Protein AF-A0A9E8LVL2-F1 (afdb_monomer)

Solvent-accessible surface area (backbone atoms only — not comparable to full-atom values): 897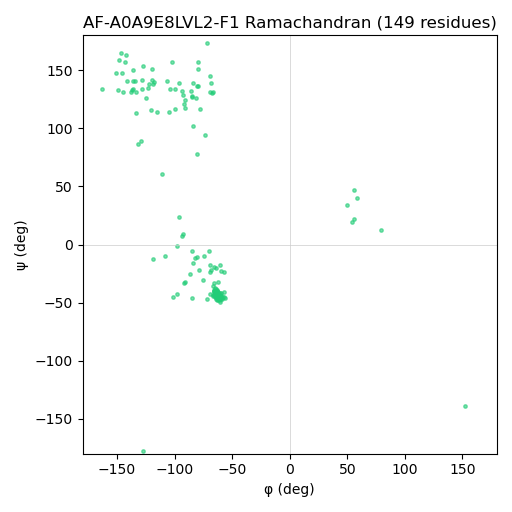6 Å² total; per-residue (Å²): 87,68,76,51,81,88,56,84,78,71,54,45,60,58,87,60,38,95,88,30,35,20,41,75,46,80,55,99,91,41,84,45,77,50,69,57,62,56,51,85,84,32,70,66,42,32,50,51,45,52,34,27,64,70,57,74,30,42,23,36,43,70,46,68,42,76,67,39,70,47,79,40,60,78,90,46,101,73,50,46,80,43,78,76,36,76,64,43,80,78,48,76,22,56,18,85,75,39,90,44,92,89,39,80,54,83,65,77,60,65,69,62,49,53,52,49,50,52,54,50,50,55,52,50,54,53,50,52,52,52,52,52,53,51,51,51,53,52,52,52,51,52,54,51,51,55,65,61,74,76,111

Secondary structure (DSSP, 8-state):
-TT-TTSPPS---STT-TT-SEEEEE-SSSEEEEE---TTT-HHHHHHHHHHHHTS--EEEEEEEEEEEEEE-TTSSSPEEEEEEEEEEEEEEEESS-SSTT-------HHHHHHHHHHHHHHHHHHHHHHHHHHHHHHHHHHHHHHHHT-

Organism: NCBI:txid2980026

Sequence (151 aa):
MNHDLRKIPLARSRRNNGNSTMHLKLDEKGLYIRASLDVENNSEAKSLYSAIKRGDIDGMSFIFYVDEEKWEDLESDMPTRRIQKIKKVIEVSAVNYPAYSGTDINARDQAVLDNAAKALENARSKLENFKNEQLEILKLRNQILMKMGER

InterPro domains:
  IPR006433 Prohead protease [TIGR01543] (2-109)
  IPR054613 Prohead serine protease domain [PF04586] (18-109)

Mean predicted aligned error: 10.03 Å

Structure (mmCIF, N/CA/C/O backbone):
data_AF-A0A9E8LVL2-F1
#
_entry.id   AF-A0A9E8LVL2-F1
#
loop_
_atom_site.group_PDB
_atom_site.id
_atom_site.type_symbol
_atom_site.label_atom_id
_atom_site.label_alt_id
_atom_site.label_comp_id
_atom_site.label_asym_id
_atom_site.label_entity_id
_atom_site.label_seq_id
_atom_site.pdbx_PDB_ins_code
_atom_site.Cartn_x
_atom_site.Cartn_y
_atom_site.Cartn_z
_atom_site.occupancy
_atom_site.B_iso_or_equiv
_atom_site.auth_seq_id
_atom_site.auth_comp_id
_atom_site.auth_asym_id
_atom_site.auth_atom_id
_atom_site.pdbx_PDB_model_num
ATOM 1 N N . MET A 1 1 ? -0.620 -10.886 2.880 1.00 86.75 1 MET A N 1
ATOM 2 C CA . MET A 1 1 ? -1.897 -11.356 2.298 1.00 86.75 1 MET A CA 1
ATOM 3 C C . MET A 1 1 ? -2.768 -11.843 3.431 1.00 86.75 1 MET A C 1
ATOM 5 O O . MET A 1 1 ? -2.232 -12.518 4.307 1.00 86.75 1 MET A O 1
ATOM 9 N N . ASN A 1 2 ? -4.063 -11.515 3.414 1.00 90.56 2 ASN A N 1
ATOM 10 C CA . ASN A 1 2 ? -5.027 -11.945 4.442 1.00 90.56 2 ASN A CA 1
ATOM 11 C C . ASN A 1 2 ? -4.553 -11.686 5.885 1.00 90.56 2 ASN A C 1
ATOM 13 O O . ASN A 1 2 ? -4.824 -12.481 6.776 1.00 90.56 2 ASN A O 1
ATOM 17 N N . HIS A 1 3 ? -3.807 -10.595 6.099 1.00 92.38 3 HIS A N 1
ATOM 18 C CA . HIS A 1 3 ? -3.270 -10.204 7.406 1.00 92.38 3 HIS A CA 1
ATOM 19 C C . HIS A 1 3 ? -2.406 -11.264 8.119 1.00 92.38 3 HIS A C 1
ATOM 21 O O . HIS A 1 3 ? -2.225 -11.190 9.334 1.00 92.38 3 HIS A O 1
ATOM 27 N N . ASP A 1 4 ? -1.827 -12.236 7.402 1.00 93.19 4 ASP A N 1
ATOM 28 C CA . ASP A 1 4 ? -0.912 -13.199 8.025 1.00 93.19 4 ASP A CA 1
ATOM 29 C C . ASP A 1 4 ? 0.441 -12.540 8.338 1.00 93.19 4 ASP A C 1
ATOM 31 O O . ASP A 1 4 ? 1.346 -12.485 7.501 1.00 93.19 4 ASP A O 1
ATOM 35 N N . LEU A 1 5 ? 0.572 -12.046 9.571 1.00 90.56 5 LEU A N 1
ATOM 36 C CA . LEU A 1 5 ? 1.768 -11.364 10.071 1.00 90.56 5 LEU A CA 1
ATOM 37 C C . LEU A 1 5 ? 2.977 -12.293 10.264 1.00 90.56 5 LEU A C 1
ATOM 39 O O . LEU A 1 5 ? 4.063 -11.812 10.585 1.00 90.56 5 LEU A O 1
ATOM 43 N N . ARG A 1 6 ? 2.817 -13.610 10.080 1.00 93.56 6 ARG A N 1
ATOM 44 C CA . ARG A 1 6 ? 3.923 -14.579 10.157 1.00 93.56 6 ARG A CA 1
ATOM 45 C C . ARG A 1 6 ? 4.683 -14.690 8.835 1.00 93.56 6 ARG A C 1
ATOM 47 O O . ARG A 1 6 ? 5.785 -15.232 8.815 1.00 93.56 6 ARG A O 1
ATOM 54 N N . LYS A 1 7 ? 4.104 -14.203 7.731 1.00 91.81 7 LYS A N 1
ATOM 55 C CA . LYS A 1 7 ? 4.732 -14.232 6.407 1.00 91.81 7 LYS A CA 1
ATOM 56 C C . LYS A 1 7 ? 5.751 -13.111 6.223 1.00 91.81 7 LYS A C 1
ATOM 58 O O . LYS A 1 7 ? 5.677 -12.052 6.845 1.00 91.81 7 LYS A O 1
ATOM 63 N N . ILE A 1 8 ? 6.681 -13.330 5.295 1.00 93.06 8 ILE A N 1
ATOM 64 C CA . ILE A 1 8 ? 7.620 -12.295 4.862 1.00 93.06 8 ILE A CA 1
ATOM 65 C C . ILE A 1 8 ? 6.832 -11.200 4.115 1.00 93.06 8 ILE A C 1
ATOM 67 O O . ILE A 1 8 ? 6.046 -11.511 3.218 1.00 93.06 8 ILE A O 1
ATOM 71 N N . PRO A 1 9 ? 7.011 -9.909 4.451 1.00 94.00 9 PRO A N 1
ATOM 72 C CA . PRO A 1 9 ? 6.315 -8.830 3.761 1.00 94.00 9 PRO A CA 1
ATOM 73 C C . PRO A 1 9 ? 6.820 -8.675 2.321 1.00 94.00 9 PRO A C 1
ATOM 75 O O . PRO A 1 9 ? 8.022 -8.556 2.091 1.00 94.00 9 PRO A O 1
ATOM 78 N N . LEU A 1 10 ? 5.891 -8.596 1.365 1.00 96.31 10 LEU A N 1
ATOM 79 C CA . LEU A 1 10 ? 6.203 -8.457 -0.067 1.00 96.31 10 LEU A CA 1
ATOM 80 C C . LEU A 1 10 ? 6.578 -7.022 -0.471 1.00 96.31 10 LEU A C 1
ATOM 82 O O . LEU A 1 10 ? 7.246 -6.811 -1.478 1.00 96.31 10 LEU A O 1
ATOM 86 N N . ALA A 1 11 ? 6.164 -6.030 0.318 1.00 96.56 11 ALA A N 1
ATOM 87 C CA . ALA A 1 11 ? 6.535 -4.633 0.143 1.00 96.56 11 ALA A CA 1
ATOM 88 C C . ALA A 1 11 ? 6.600 -3.915 1.496 1.00 96.56 11 ALA A C 1
ATOM 90 O O . ALA A 1 11 ? 6.026 -4.364 2.490 1.00 96.56 11 ALA A O 1
ATOM 91 N N . ARG A 1 12 ? 7.321 -2.791 1.559 1.00 95.88 12 ARG A N 1
ATOM 92 C CA . ARG A 1 12 ? 7.486 -2.020 2.797 1.00 95.88 12 ARG A CA 1
ATOM 93 C C . ARG A 1 12 ? 7.545 -0.525 2.521 1.00 95.88 12 ARG A C 1
ATOM 95 O O . ARG A 1 12 ? 8.348 -0.071 1.703 1.00 95.88 12 ARG A O 1
ATOM 102 N N . SER A 1 13 ? 6.754 0.232 3.282 1.00 96.19 13 SER A N 1
ATOM 103 C CA . SER A 1 13 ? 6.912 1.681 3.381 1.00 96.19 13 SER A CA 1
ATOM 104 C C . SER A 1 13 ? 7.959 2.010 4.435 1.00 96.19 13 SER A C 1
ATOM 106 O O . SER A 1 13 ? 7.896 1.542 5.574 1.00 96.19 13 SER A O 1
ATOM 108 N N . ARG A 1 14 ? 8.940 2.824 4.054 1.00 95.12 14 ARG A N 1
ATOM 109 C CA . ARG A 1 14 ? 9.973 3.370 4.940 1.00 95.12 14 ARG A CA 1
ATOM 110 C C . ARG A 1 14 ? 9.723 4.865 5.085 1.00 95.12 14 ARG A C 1
ATOM 112 O O . ARG A 1 14 ? 10.543 5.687 4.695 1.00 95.12 14 ARG A O 1
ATOM 119 N N . ARG A 1 15 ? 8.540 5.208 5.610 1.00 92.31 15 ARG A N 1
ATOM 120 C CA . ARG A 1 15 ? 8.030 6.591 5.679 1.00 92.31 15 ARG A CA 1
ATOM 121 C C . ARG A 1 15 ? 7.940 7.241 4.293 1.00 92.31 15 ARG A C 1
ATOM 123 O O . ARG A 1 15 ? 8.299 8.400 4.131 1.00 92.31 15 ARG A O 1
ATOM 130 N N . ASN A 1 16 ? 7.512 6.468 3.294 1.00 93.50 16 ASN A N 1
ATOM 131 C CA . ASN A 1 16 ? 7.428 6.893 1.893 1.00 93.50 16 ASN A CA 1
ATOM 132 C C . ASN A 1 16 ? 8.737 7.453 1.295 1.00 93.50 16 ASN A C 1
ATOM 134 O O . ASN A 1 16 ? 8.682 8.138 0.276 1.00 93.50 16 ASN A O 1
ATOM 138 N N . ASN A 1 17 ? 9.905 7.175 1.887 1.00 95.00 17 ASN A N 1
ATOM 139 C CA . ASN A 1 17 ? 11.183 7.629 1.336 1.00 95.00 17 ASN A CA 1
ATOM 140 C C . ASN A 1 17 ? 11.560 6.863 0.052 1.00 95.00 17 ASN A C 1
ATOM 142 O O . ASN A 1 17 ? 10.917 5.869 -0.291 1.00 95.00 17 ASN A O 1
ATOM 146 N N . GLY A 1 18 ? 12.637 7.283 -0.620 1.00 92.69 18 GLY A N 1
ATOM 147 C CA . GLY A 1 18 ? 13.091 6.685 -1.886 1.00 92.69 18 GLY A CA 1
ATOM 148 C C . GLY A 1 18 ? 13.473 5.198 -1.821 1.00 92.69 18 GLY A C 1
ATOM 149 O O . GLY A 1 18 ? 13.476 4.533 -2.846 1.00 92.69 18 GLY A O 1
ATOM 150 N N . ASN A 1 19 ? 13.713 4.648 -0.626 1.00 94.75 19 ASN A N 1
ATOM 151 C CA . ASN A 1 19 ? 13.994 3.221 -0.421 1.00 94.75 19 ASN A CA 1
ATOM 152 C C . ASN A 1 19 ? 12.719 2.412 -0.117 1.00 94.75 19 ASN A C 1
ATOM 154 O O . ASN A 1 19 ? 12.784 1.261 0.330 1.00 94.75 19 ASN A O 1
ATOM 158 N N . SER A 1 20 ? 11.540 3.017 -0.248 1.00 96.88 20 SER A N 1
ATOM 159 C CA . SER A 1 20 ? 10.264 2.337 -0.047 1.00 96.88 20 SER A CA 1
ATOM 160 C C . SER A 1 20 ? 9.905 1.519 -1.282 1.00 96.88 20 SER A C 1
ATOM 162 O O . SER A 1 20 ? 10.009 1.992 -2.403 1.00 96.88 20 SER A O 1
ATOM 164 N N . THR A 1 21 ? 9.428 0.297 -1.062 1.00 96.50 21 THR A N 1
ATOM 165 C CA . THR A 1 21 ? 8.772 -0.501 -2.112 1.00 96.50 21 THR A CA 1
ATOM 166 C C . THR A 1 21 ? 7.253 -0.402 -2.015 1.00 96.50 21 THR A C 1
ATOM 168 O O . THR A 1 21 ? 6.537 -0.971 -2.825 1.00 96.50 21 THR A O 1
ATOM 171 N N . MET A 1 22 ? 6.746 0.333 -1.023 1.00 96.56 22 MET A N 1
ATOM 172 C CA . MET A 1 22 ? 5.338 0.667 -0.868 1.00 96.56 22 MET A CA 1
ATOM 173 C C . MET A 1 22 ? 5.188 2.125 -0.447 1.00 96.56 22 MET A C 1
ATOM 175 O O . MET A 1 22 ? 5.824 2.568 0.508 1.00 96.56 22 MET A O 1
ATOM 179 N N . HIS A 1 23 ? 4.310 2.847 -1.129 1.00 95.81 23 HIS A N 1
ATOM 180 C CA . HIS A 1 23 ? 3.980 4.238 -0.865 1.00 95.81 23 HIS A CA 1
ATOM 181 C C . HIS A 1 23 ? 2.506 4.363 -0.512 1.00 95.81 23 HIS A C 1
ATOM 183 O O . HIS A 1 23 ? 1.655 3.738 -1.143 1.00 95.81 23 HIS A O 1
ATOM 189 N N . LEU A 1 24 ? 2.224 5.191 0.488 1.00 94.06 24 LEU A N 1
ATOM 190 C CA . LEU A 1 24 ? 0.875 5.494 0.941 1.00 94.06 24 LEU A CA 1
ATOM 191 C C . LEU A 1 24 ? 0.596 6.980 0.741 1.00 94.06 24 LEU A C 1
ATOM 193 O O . LEU A 1 24 ? 1.466 7.813 1.002 1.00 94.06 24 LEU A O 1
ATOM 197 N N . LYS A 1 25 ? -0.610 7.322 0.310 1.00 93.88 25 LYS A N 1
ATOM 198 C CA . LYS A 1 25 ? -1.061 8.703 0.145 1.00 93.88 25 LYS A CA 1
ATOM 199 C C . LYS A 1 25 ? -2.522 8.789 0.574 1.00 93.88 25 LYS A C 1
ATOM 201 O O . LYS A 1 25 ? -3.288 7.886 0.280 1.00 93.88 25 LYS A O 1
ATOM 206 N N . LEU A 1 26 ? -2.900 9.867 1.250 1.00 90.81 26 LEU A N 1
ATOM 207 C CA . LEU A 1 26 ? -4.311 10.195 1.435 1.00 90.81 26 LEU A CA 1
ATOM 208 C C . LEU A 1 26 ? -4.793 10.998 0.226 1.00 90.81 26 LEU A C 1
ATOM 210 O O . LEU A 1 26 ? -4.116 11.936 -0.208 1.00 90.81 26 LEU A O 1
ATOM 214 N N . ASP A 1 27 ? -5.932 10.610 -0.326 1.00 89.00 27 ASP A N 1
ATOM 215 C CA . ASP A 1 27 ? -6.651 11.356 -1.350 1.00 89.00 27 ASP A CA 1
ATOM 216 C C . ASP A 1 27 ? -8.120 11.559 -0.946 1.00 89.00 27 ASP A C 1
ATOM 218 O O . ASP A 1 27 ? -8.531 11.197 0.155 1.00 89.00 27 ASP A O 1
ATOM 222 N N . GLU A 1 28 ? -8.902 12.185 -1.824 1.00 88.56 28 GLU A N 1
ATOM 223 C CA . GLU A 1 28 ? -10.318 12.491 -1.581 1.00 88.56 28 GLU A CA 1
ATOM 224 C C . GLU A 1 28 ? -11.196 11.237 -1.421 1.00 88.56 28 GLU A C 1
ATOM 226 O O . GLU A 1 28 ? -12.283 11.326 -0.856 1.00 88.56 28 GLU A O 1
ATOM 231 N N . LYS A 1 29 ? -10.742 10.071 -1.903 1.00 85.00 29 LYS A N 1
ATOM 232 C CA . LYS A 1 29 ? -11.453 8.791 -1.772 1.00 85.00 29 LYS A CA 1
ATOM 233 C C . LYS A 1 29 ? -11.037 8.036 -0.512 1.00 85.00 29 LYS A C 1
ATOM 235 O O . LYS A 1 29 ? -11.853 7.319 0.061 1.00 85.00 29 LYS A O 1
ATOM 240 N N . GLY A 1 30 ? -9.782 8.172 -0.086 1.00 85.75 30 GLY A N 1
ATOM 241 C CA . GLY A 1 30 ? -9.276 7.568 1.141 1.00 85.75 30 GLY A CA 1
ATOM 242 C C . GLY A 1 30 ? -7.779 7.274 1.105 1.00 85.75 30 GLY A C 1
ATOM 243 O O . GLY A 1 30 ? -6.960 8.082 0.667 1.00 85.75 30 GLY A O 1
ATOM 244 N N . LEU A 1 31 ? -7.399 6.112 1.641 1.00 88.88 31 LEU A N 1
ATOM 245 C CA . LEU A 1 31 ? -6.007 5.677 1.705 1.00 88.88 31 LEU A CA 1
ATOM 246 C C . LEU A 1 31 ? -5.589 5.000 0.394 1.00 88.88 31 LEU A C 1
ATOM 248 O O . LEU A 1 31 ? -5.865 3.825 0.169 1.00 88.88 31 LEU A O 1
ATOM 252 N N . TYR A 1 32 ? -4.856 5.729 -0.439 1.00 92.12 32 TYR A N 1
ATOM 253 C CA . TYR A 1 32 ? -4.210 5.196 -1.629 1.00 92.12 32 TYR A CA 1
ATOM 254 C C . TYR A 1 32 ? -2.902 4.478 -1.282 1.00 92.12 32 TYR A C 1
ATOM 256 O O . TYR A 1 32 ? -2.064 4.991 -0.532 1.00 92.12 32 TYR A O 1
ATOM 264 N N . ILE A 1 33 ? -2.692 3.308 -1.887 1.00 92.50 33 ILE A N 1
ATOM 265 C CA . ILE A 1 33 ? -1.490 2.489 -1.717 1.00 92.50 33 ILE A CA 1
ATOM 266 C C . ILE A 1 33 ? -0.932 2.131 -3.096 1.00 92.50 33 ILE A C 1
ATOM 268 O O . ILE A 1 33 ? -1.656 1.678 -3.979 1.00 92.50 33 ILE A O 1
ATOM 272 N N . ARG A 1 34 ? 0.383 2.280 -3.268 1.00 93.81 34 ARG A N 1
ATOM 273 C CA . ARG A 1 34 ? 1.130 1.753 -4.417 1.00 93.81 34 ARG A CA 1
ATOM 274 C C . ARG A 1 34 ? 2.272 0.890 -3.912 1.00 93.81 34 ARG A C 1
ATOM 276 O O . ARG A 1 34 ? 3.098 1.382 -3.150 1.00 93.81 34 ARG A O 1
ATOM 283 N N . ALA A 1 35 ? 2.356 -0.351 -4.374 1.00 94.88 35 ALA A N 1
ATOM 284 C CA . ALA A 1 35 ? 3.459 -1.251 -4.063 1.00 94.88 35 ALA A CA 1
ATOM 285 C C . ALA A 1 35 ? 4.158 -1.724 -5.342 1.00 94.88 35 ALA A C 1
ATOM 287 O O . ALA A 1 35 ? 3.501 -2.050 -6.328 1.00 94.88 35 ALA A O 1
ATOM 288 N N . SER A 1 36 ? 5.485 -1.772 -5.296 1.00 94.56 36 SER A N 1
ATOM 289 C CA . SER A 1 36 ? 6.334 -2.415 -6.294 1.00 94.56 36 SER A CA 1
ATOM 290 C C . SER A 1 36 ? 6.733 -3.780 -5.751 1.00 94.56 36 SER A C 1
ATOM 292 O O . SER A 1 36 ? 7.379 -3.865 -4.705 1.00 94.56 36 SER A O 1
ATOM 294 N N . LEU A 1 37 ? 6.305 -4.838 -6.436 1.00 94.56 37 LEU A N 1
ATOM 295 C CA . LEU A 1 37 ? 6.540 -6.221 -6.033 1.00 94.56 37 LEU A CA 1
ATOM 296 C C . LEU A 1 37 ? 7.595 -6.863 -6.937 1.00 94.56 37 LEU A C 1
ATOM 298 O O . LEU A 1 37 ? 7.579 -6.654 -8.148 1.00 94.56 37 LEU A O 1
ATOM 302 N N . ASP A 1 38 ? 8.470 -7.678 -6.355 1.00 95.50 38 ASP A N 1
ATOM 303 C CA . ASP A 1 38 ? 9.471 -8.459 -7.089 1.00 95.50 38 ASP A CA 1
ATOM 304 C C . ASP A 1 38 ? 8.839 -9.731 -7.673 1.00 95.50 38 ASP A C 1
ATOM 306 O O . ASP A 1 38 ? 8.946 -10.823 -7.122 1.00 95.50 38 ASP A O 1
ATOM 310 N N . VAL A 1 39 ? 8.106 -9.584 -8.773 1.00 95.38 39 VAL A N 1
ATOM 311 C CA . VAL A 1 39 ? 7.411 -10.709 -9.427 1.00 95.38 39 VAL A CA 1
ATOM 312 C C . VAL A 1 39 ? 8.351 -11.642 -10.201 1.00 95.38 39 VAL A C 1
ATOM 314 O O . VAL A 1 39 ? 7.922 -12.710 -10.640 1.00 95.38 39 VAL A O 1
ATOM 317 N N . GLU A 1 40 ? 9.612 -11.249 -10.380 1.00 94.50 40 GLU A N 1
ATOM 318 C CA . GLU A 1 40 ? 10.620 -12.030 -11.099 1.00 94.50 40 GLU A CA 1
ATOM 319 C C . GLU A 1 40 ? 11.287 -13.046 -10.173 1.00 94.50 40 GLU A C 1
ATOM 321 O O . GLU A 1 40 ? 11.372 -14.224 -10.524 1.00 94.50 40 GLU A O 1
ATOM 326 N N . ASN A 1 41 ? 11.687 -12.616 -8.971 1.00 96.88 41 ASN A N 1
ATOM 327 C CA . ASN A 1 41 ? 12.475 -13.444 -8.055 1.00 96.88 41 ASN A CA 1
ATOM 328 C C . ASN A 1 41 ? 11.686 -13.937 -6.831 1.00 96.88 41 ASN A C 1
ATOM 330 O O . ASN A 1 41 ? 12.168 -14.809 -6.109 1.00 96.88 41 ASN A O 1
ATOM 334 N N . ASN A 1 42 ? 10.471 -13.430 -6.585 1.00 96.44 42 ASN A N 1
ATOM 335 C CA . ASN A 1 42 ? 9.628 -13.863 -5.470 1.00 96.44 42 ASN A CA 1
ATOM 336 C C . ASN A 1 42 ? 8.334 -14.536 -5.965 1.00 96.44 42 ASN A C 1
ATOM 338 O O . ASN A 1 42 ? 7.443 -13.913 -6.550 1.00 96.44 42 ASN A O 1
ATOM 342 N N . SER A 1 43 ? 8.205 -15.835 -5.686 1.00 96.06 43 SER A N 1
ATOM 343 C CA . SER A 1 43 ? 7.059 -16.649 -6.106 1.00 96.06 43 SER A CA 1
ATOM 344 C C . SER A 1 43 ? 5.740 -16.237 -5.443 1.00 96.06 43 SER A C 1
ATOM 346 O O . SER A 1 43 ? 4.693 -16.303 -6.093 1.00 96.06 43 SER A O 1
ATOM 348 N N . GLU A 1 44 ? 5.758 -15.764 -4.193 1.00 95.62 44 GLU A N 1
ATOM 349 C CA . GLU A 1 44 ? 4.562 -15.245 -3.519 1.00 95.62 44 GLU A CA 1
ATOM 350 C C . GLU A 1 44 ? 4.105 -13.925 -4.148 1.00 95.62 44 GLU A C 1
ATOM 352 O O . GLU A 1 44 ? 2.915 -13.749 -4.411 1.00 95.62 44 GLU A O 1
ATOM 357 N N . ALA A 1 45 ? 5.041 -13.026 -4.467 1.00 95.88 45 ALA A N 1
ATOM 358 C CA . ALA A 1 45 ? 4.750 -11.787 -5.188 1.00 95.88 45 ALA A CA 1
ATOM 359 C C . ALA A 1 45 ? 4.158 -12.062 -6.577 1.00 95.88 45 ALA A C 1
ATOM 361 O O . ALA A 1 45 ? 3.146 -11.464 -6.949 1.00 95.88 45 ALA A O 1
ATOM 362 N N . LYS A 1 46 ? 4.742 -13.011 -7.318 1.00 96.00 46 LYS A N 1
ATOM 363 C CA . LYS A 1 46 ? 4.242 -13.448 -8.628 1.00 96.00 46 LYS A CA 1
ATOM 364 C C . LYS A 1 46 ? 2.836 -14.044 -8.541 1.00 96.00 46 LYS A C 1
ATOM 366 O O . LYS A 1 46 ? 1.977 -13.721 -9.362 1.00 96.00 46 LYS A O 1
ATOM 371 N N . SER A 1 47 ? 2.589 -14.879 -7.533 1.00 95.88 47 SER A N 1
ATOM 372 C CA . SER A 1 47 ? 1.278 -15.494 -7.295 1.00 95.88 47 SER A CA 1
ATOM 373 C C . SER A 1 47 ? 0.224 -14.441 -6.957 1.00 95.88 47 SER A C 1
ATOM 375 O O . SER A 1 47 ? -0.856 -14.443 -7.546 1.00 95.88 47 SER A O 1
ATOM 377 N N . LEU A 1 48 ? 0.561 -13.490 -6.079 1.00 95.00 48 LEU A N 1
ATOM 378 C CA . LEU A 1 48 ? -0.316 -12.373 -5.733 1.00 95.00 48 LEU A CA 1
ATOM 379 C C . LEU A 1 48 ? -0.640 -11.507 -6.958 1.00 95.00 48 LEU A C 1
ATOM 381 O O . LEU A 1 48 ? -1.808 -11.222 -7.210 1.00 95.00 48 LEU A O 1
ATOM 385 N N . TYR A 1 49 ? 0.369 -11.133 -7.751 1.00 94.75 49 TYR A N 1
ATOM 386 C CA . TYR A 1 49 ? 0.165 -10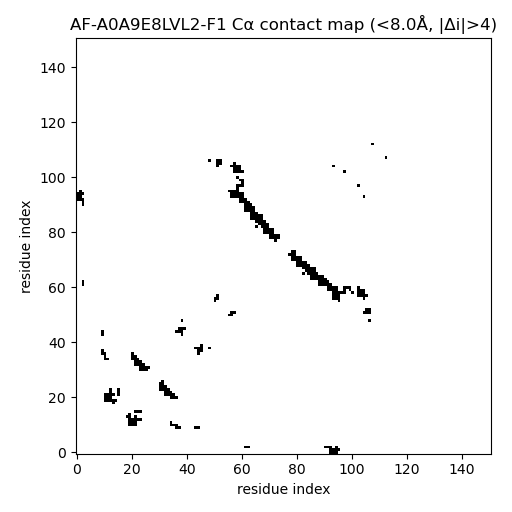.388 -8.997 1.00 94.75 49 TYR A CA 1
ATOM 387 C C . TYR A 1 4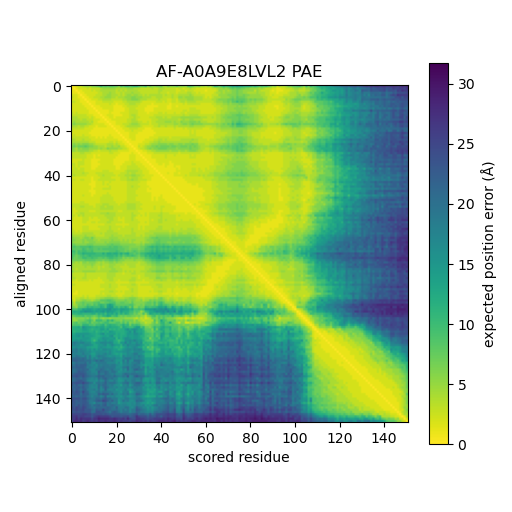9 ? -0.790 -11.126 -9.943 1.00 94.75 49 TYR A C 1
ATOM 389 O O . TYR A 1 49 ? -1.712 -10.518 -10.487 1.00 94.75 49 TYR A O 1
ATOM 397 N N . SER A 1 50 ? -0.598 -12.438 -10.118 1.00 95.38 50 SER A N 1
ATOM 398 C CA . SER A 1 50 ? -1.457 -13.248 -10.984 1.00 95.38 50 SER A CA 1
ATOM 399 C C . SER A 1 50 ? -2.899 -13.311 -10.482 1.00 95.38 50 SER A C 1
ATOM 401 O O . SER A 1 50 ? -3.812 -13.224 -11.302 1.00 95.38 50 SER A O 1
ATOM 403 N N . ALA A 1 51 ? -3.106 -13.472 -9.173 1.00 94.62 51 ALA A N 1
ATOM 404 C CA . ALA A 1 51 ? -4.436 -13.526 -8.569 1.00 94.62 51 ALA A CA 1
ATOM 405 C C . ALA A 1 51 ? -5.184 -12.198 -8.754 1.00 94.62 51 ALA A C 1
ATOM 407 O O . ALA A 1 51 ? -6.324 -12.195 -9.208 1.00 94.62 51 ALA A O 1
ATOM 408 N N . ILE A 1 52 ? -4.508 -11.069 -8.517 1.00 93.44 52 ILE A N 1
ATOM 409 C CA . ILE A 1 52 ? -5.084 -9.736 -8.738 1.00 93.44 52 ILE A CA 1
ATOM 410 C C . ILE A 1 52 ? -5.414 -9.519 -10.215 1.00 93.44 52 ILE A C 1
ATOM 412 O O . ILE A 1 52 ? -6.507 -9.087 -10.559 1.00 93.44 52 ILE A O 1
ATOM 416 N N . LYS A 1 53 ? -4.479 -9.840 -11.118 1.00 91.31 53 LYS A N 1
ATOM 417 C CA . LYS A 1 53 ? -4.666 -9.630 -12.561 1.00 91.31 53 LYS A CA 1
ATOM 418 C C . LYS A 1 53 ? -5.836 -10.435 -13.131 1.00 91.31 53 LYS A C 1
ATOM 420 O O . LYS A 1 53 ? -6.467 -9.987 -14.082 1.00 91.31 53 LYS A O 1
ATOM 425 N N . ARG A 1 54 ? -6.100 -11.620 -12.576 1.00 92.75 54 ARG A N 1
ATOM 426 C CA . ARG A 1 54 ? -7.237 -12.471 -12.953 1.00 92.75 54 ARG A CA 1
ATOM 427 C C . ARG A 1 54 ? -8.553 -12.067 -12.284 1.00 92.75 54 ARG A C 1
ATOM 429 O O . ARG A 1 54 ? -9.588 -12.570 -12.702 1.00 92.75 54 ARG A O 1
ATOM 436 N N . GLY A 1 55 ? -8.510 -11.185 -11.284 1.00 88.19 55 GLY A N 1
ATOM 437 C CA . GLY A 1 55 ? -9.670 -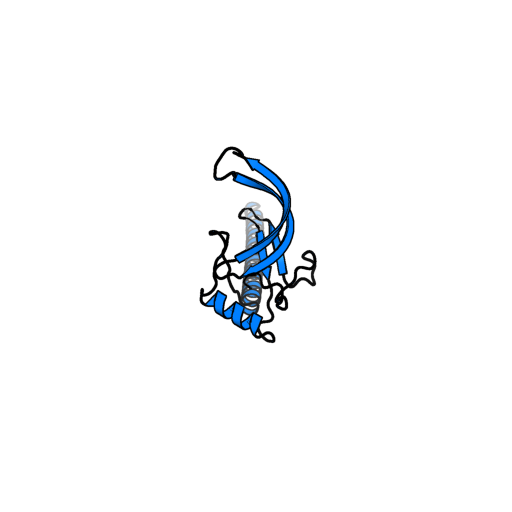10.819 -10.473 1.00 88.19 55 GLY A CA 1
ATOM 438 C C . GLY A 1 55 ? -10.021 -11.841 -9.388 1.00 88.19 55 GLY A C 1
ATOM 439 O O . GLY A 1 55 ? -11.086 -11.740 -8.800 1.00 88.19 55 GLY A O 1
ATOM 440 N N . ASP A 1 56 ? -9.145 -12.811 -9.093 1.00 91.50 56 ASP A N 1
ATOM 441 C CA . ASP A 1 56 ? -9.353 -13.741 -7.970 1.00 91.50 56 ASP A CA 1
ATOM 442 C C . ASP A 1 56 ? -9.224 -13.017 -6.613 1.00 91.50 56 ASP A C 1
ATOM 444 O O . ASP A 1 56 ? -9.712 -13.495 -5.590 1.00 91.50 56 ASP A O 1
ATOM 448 N N . ILE A 1 57 ? -8.497 -11.894 -6.601 1.00 91.44 57 ILE A N 1
ATOM 449 C CA . ILE A 1 57 ? -8.351 -10.988 -5.461 1.00 91.44 57 ILE A CA 1
ATOM 450 C C . ILE A 1 57 ? -8.548 -9.563 -5.966 1.00 91.44 57 ILE A C 1
ATOM 452 O O . ILE A 1 57 ? -7.716 -9.046 -6.711 1.00 91.44 57 ILE A O 1
ATOM 456 N N . ASP A 1 58 ? -9.621 -8.928 -5.522 1.00 89.19 58 ASP A N 1
ATOM 457 C CA . ASP A 1 58 ? -10.029 -7.573 -5.900 1.00 89.19 58 ASP A CA 1
ATOM 458 C C . ASP A 1 58 ? -10.075 -6.599 -4.703 1.00 89.19 58 ASP A C 1
ATOM 460 O O . ASP A 1 58 ? -10.093 -5.383 -4.895 1.00 89.19 58 ASP A O 1
ATOM 464 N N . GLY A 1 59 ? -9.996 -7.117 -3.473 1.00 89.00 59 GLY A N 1
ATOM 465 C CA . GLY A 1 59 ? -10.096 -6.344 -2.238 1.00 89.00 59 GLY A CA 1
ATOM 466 C C . GLY A 1 59 ? -8.772 -6.050 -1.525 1.00 89.00 59 GLY A C 1
ATOM 467 O O . GLY A 1 59 ? -7.774 -6.779 -1.617 1.00 89.00 59 GLY A O 1
ATOM 468 N N . M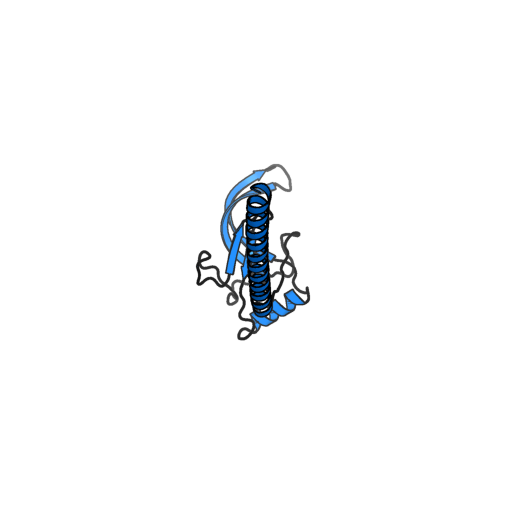ET A 1 60 ? -8.794 -4.986 -0.718 1.00 91.19 60 MET A N 1
ATOM 469 C CA . MET A 1 60 ? -7.716 -4.605 0.200 1.00 91.19 60 MET A CA 1
ATOM 470 C C . MET A 1 60 ? -8.244 -4.409 1.618 1.00 91.19 60 MET A C 1
ATOM 472 O O . MET A 1 60 ? -9.397 -4.056 1.847 1.00 91.19 60 MET A O 1
ATOM 476 N N . SER A 1 61 ? -7.368 -4.597 2.596 1.00 91.50 61 SER A N 1
ATOM 477 C CA . SER A 1 61 ? -7.646 -4.282 3.992 1.00 91.50 61 SER A CA 1
ATOM 478 C C . SER A 1 61 ? -6.373 -3.816 4.689 1.00 91.50 61 SER A C 1
ATOM 480 O O . SER A 1 61 ? -5.262 -3.990 4.177 1.00 91.50 61 SER A O 1
ATOM 482 N N . PHE A 1 62 ? -6.517 -3.197 5.856 1.00 92.88 62 PHE A N 1
ATOM 483 C CA . PHE A 1 62 ? -5.399 -2.668 6.622 1.00 92.88 62 PHE A CA 1
ATOM 484 C C . PHE A 1 62 ? -5.629 -2.782 8.126 1.00 92.88 62 PHE A C 1
ATOM 486 O O . PHE A 1 62 ? -6.747 -2.665 8.620 1.00 92.88 62 PHE A O 1
ATOM 493 N N . ILE A 1 63 ? -4.537 -2.982 8.859 1.00 92.88 63 ILE A N 1
ATOM 494 C CA . ILE A 1 63 ? -4.509 -2.979 10.321 1.00 92.88 63 ILE A CA 1
ATOM 495 C C . ILE A 1 63 ? -3.994 -1.622 10.783 1.00 92.88 63 ILE A C 1
ATOM 497 O O . ILE A 1 63 ? -2.972 -1.131 10.291 1.00 92.88 63 ILE A O 1
ATOM 501 N N . PHE A 1 64 ? -4.664 -1.025 11.765 1.00 93.62 64 PHE A N 1
ATOM 502 C CA . PHE A 1 64 ? -4.293 0.276 12.303 1.00 93.62 64 PHE A CA 1
ATOM 503 C C . PHE A 1 64 ? -4.516 0.373 13.812 1.00 93.62 64 PHE A C 1
ATOM 505 O O . PHE A 1 64 ? -5.327 -0.345 14.392 1.00 93.62 64 PHE A O 1
ATOM 512 N N . TYR A 1 65 ? -3.792 1.298 14.439 1.00 95.25 65 TYR A N 1
ATOM 513 C CA . TYR A 1 65 ? -4.057 1.737 15.804 1.00 95.25 65 TYR A CA 1
ATOM 514 C C . TYR A 1 65 ? -4.896 3.008 15.801 1.00 95.25 65 TYR A C 1
ATOM 516 O O . TYR A 1 65 ? -4.650 3.923 15.012 1.00 95.25 65 TYR A O 1
ATOM 524 N N . VAL A 1 66 ? -5.857 3.062 16.714 1.00 96.38 66 VAL A N 1
ATOM 525 C CA . VAL A 1 66 ? -6.722 4.218 16.954 1.00 96.38 66 VAL A CA 1
ATOM 526 C C . VAL A 1 66 ? -6.009 5.200 17.883 1.00 96.38 66 VAL A C 1
ATOM 528 O O . VAL A 1 66 ? -5.329 4.778 18.817 1.00 96.38 66 VAL A O 1
ATOM 531 N N . ASP A 1 67 ? -6.124 6.494 17.590 1.00 97.12 67 ASP A N 1
ATOM 532 C CA . ASP A 1 67 ? -5.663 7.579 18.470 1.00 97.12 67 ASP A CA 1
ATOM 533 C C . ASP A 1 67 ? -6.843 8.197 19.224 1.00 97.12 67 ASP A C 1
ATOM 535 O O . ASP A 1 67 ? -6.782 8.389 20.432 1.00 97.12 67 ASP A O 1
ATOM 539 N N . GLU A 1 68 ? -7.937 8.466 18.505 1.00 97.62 68 GLU A N 1
ATOM 540 C CA . GLU A 1 68 ? -9.140 9.099 19.044 1.00 97.62 68 GLU A CA 1
ATOM 541 C C . GLU A 1 68 ? -10.382 8.377 18.509 1.00 97.62 68 GLU A C 1
ATOM 543 O O . GLU A 1 68 ? -10.508 8.113 17.306 1.00 97.62 68 GLU A O 1
ATOM 548 N N . GLU A 1 69 ? -11.319 8.073 19.402 1.00 97.12 69 GLU A N 1
ATOM 549 C CA . GLU A 1 69 ? -12.602 7.448 19.088 1.00 97.12 69 GLU A CA 1
ATOM 550 C C . GLU A 1 69 ? -13.721 8.023 19.947 1.00 97.12 69 GLU A C 1
ATOM 552 O O . GLU A 1 69 ? -13.480 8.675 20.962 1.00 97.12 69 GLU A O 1
ATOM 557 N N . LYS A 1 70 ? -14.954 7.795 19.507 1.00 97.31 70 LYS A N 1
ATOM 558 C CA . LYS A 1 70 ? -16.170 8.131 20.234 1.00 97.31 70 LYS A CA 1
ATOM 559 C C . LYS A 1 70 ? -17.133 6.958 20.132 1.00 97.31 70 LYS A C 1
ATOM 561 O O . LYS A 1 70 ? -17.259 6.356 19.067 1.00 97.31 70 LYS A O 1
ATOM 566 N N . TRP A 1 71 ? -17.817 6.672 21.227 1.00 96.25 71 TRP A N 1
ATOM 567 C CA . TRP A 1 71 ? -18.942 5.752 21.243 1.00 96.25 71 TRP A CA 1
ATOM 568 C C . TRP A 1 71 ? -20.240 6.551 21.315 1.00 96.25 71 TRP A C 1
ATOM 570 O O . TRP A 1 71 ? -20.340 7.521 22.069 1.00 96.25 71 TRP A O 1
ATOM 580 N N . GLU A 1 72 ? -21.196 6.177 20.476 1.00 96.31 72 GLU A N 1
ATOM 581 C CA . GLU A 1 72 ? -22.524 6.778 20.362 1.00 96.31 72 GLU A CA 1
ATOM 582 C C . GLU A 1 72 ? -23.566 5.690 20.658 1.00 96.31 72 GLU A C 1
ATOM 584 O O . GLU A 1 72 ? -23.300 4.505 20.447 1.00 96.31 72 GLU A O 1
ATOM 589 N N . ASP A 1 73 ? -24.728 6.092 21.175 1.00 95.31 73 ASP A N 1
ATOM 590 C CA 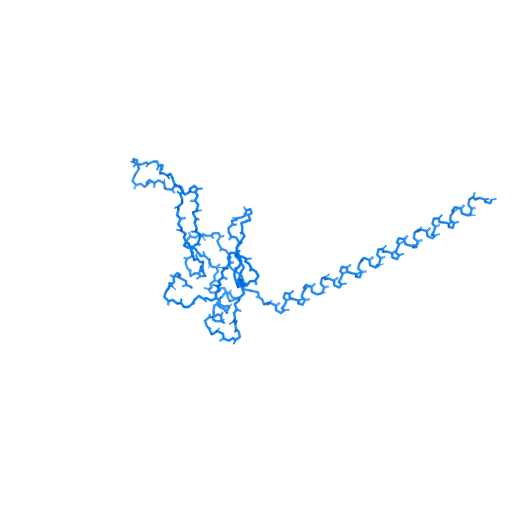. ASP A 1 73 ? -25.847 5.191 21.485 1.00 95.31 73 ASP A CA 1
ATOM 591 C C . ASP A 1 73 ? -25.478 4.040 22.437 1.00 95.31 73 ASP A C 1
ATOM 593 O O . ASP A 1 73 ? -25.822 2.888 22.199 1.00 95.31 73 ASP A O 1
ATOM 597 N N . LEU A 1 74 ? -24.772 4.350 23.533 1.00 93.44 74 LEU A N 1
ATOM 598 C CA . LEU A 1 74 ? -24.298 3.361 24.519 1.00 93.44 74 LEU A CA 1
ATOM 599 C C . LEU A 1 74 ? -25.409 2.499 25.141 1.00 93.44 74 LEU A C 1
ATOM 601 O O . LEU A 1 74 ? -25.128 1.399 25.602 1.00 93.44 74 LEU A O 1
ATOM 605 N N . GLU A 1 75 ? -26.647 2.989 25.134 1.00 95.06 75 GLU A N 1
ATOM 606 C CA . GLU A 1 75 ? -27.827 2.283 25.651 1.00 95.06 75 GLU A CA 1
ATOM 607 C C . GLU A 1 75 ? -28.469 1.327 24.618 1.00 95.06 75 GLU A C 1
ATOM 609 O O . GLU A 1 75 ? -29.431 0.634 24.936 1.00 95.06 75 GLU A O 1
ATOM 614 N N . SER A 1 76 ? -27.986 1.307 23.370 1.00 94.38 76 SER A N 1
ATOM 615 C CA . SER A 1 76 ? -28.443 0.398 22.308 1.00 94.38 76 SER A CA 1
ATOM 616 C C . SER A 1 76 ? -27.822 -0.994 22.459 1.00 94.38 76 SER A C 1
ATOM 618 O O . SER A 1 76 ? -26.669 -1.117 22.867 1.00 94.38 76 SER A O 1
ATOM 620 N N . ASP A 1 77 ? -28.521 -2.038 22.000 1.00 93.44 77 ASP A N 1
ATOM 621 C CA . ASP A 1 77 ? -27.956 -3.393 21.860 1.00 93.44 77 ASP A CA 1
ATOM 622 C C . ASP A 1 77 ? -26.745 -3.433 20.905 1.00 93.44 77 ASP A C 1
ATOM 624 O O . ASP A 1 77 ? -25.909 -4.337 20.968 1.00 93.44 77 ASP A O 1
ATOM 628 N N . MET A 1 78 ? -26.640 -2.448 20.007 1.00 92.81 78 MET A N 1
ATOM 629 C CA . MET A 1 78 ? -25.502 -2.256 19.110 1.00 92.81 78 MET A CA 1
ATOM 630 C C . MET A 1 78 ? -25.039 -0.792 19.148 1.00 92.81 78 MET A C 1
ATOM 632 O O . MET A 1 78 ? -25.480 0.009 18.317 1.00 92.81 78 MET A O 1
ATOM 636 N N . PRO A 1 79 ? -24.162 -0.417 20.100 1.00 93.69 79 PRO A N 1
ATOM 637 C CA . PRO A 1 79 ? -23.611 0.929 20.170 1.00 93.69 79 PRO A CA 1
ATOM 638 C C . PRO A 1 79 ? -22.651 1.187 19.005 1.00 93.69 79 PRO A C 1
ATOM 640 O O . PRO A 1 79 ? -21.903 0.306 18.564 1.00 93.69 79 PRO A O 1
ATOM 643 N N . THR A 1 80 ? -22.639 2.421 18.508 1.00 95.50 80 THR A N 1
ATOM 644 C CA . THR A 1 80 ? -21.836 2.790 17.339 1.00 95.50 80 THR A CA 1
ATOM 645 C C . THR A 1 80 ? -20.465 3.296 17.767 1.00 95.50 80 THR A C 1
ATOM 647 O O . THR A 1 80 ? -20.342 4.312 18.450 1.00 95.50 80 THR A O 1
ATOM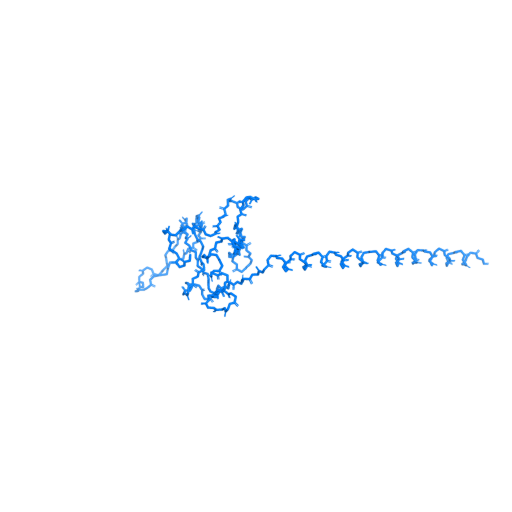 650 N N . ARG A 1 81 ? -19.404 2.628 17.302 1.00 94.50 81 ARG A N 1
ATOM 651 C CA . ARG A 1 81 ? -18.022 3.101 17.458 1.00 94.50 81 ARG A CA 1
ATOM 652 C C . ARG A 1 81 ? -17.611 3.954 16.265 1.00 94.50 81 ARG A C 1
ATOM 654 O O . ARG A 1 81 ? -17.483 3.452 15.149 1.00 94.50 81 ARG A O 1
ATOM 661 N N . ARG A 1 82 ? -17.305 5.224 16.509 1.00 94.56 82 ARG A N 1
ATOM 662 C CA . ARG A 1 82 ? -16.764 6.145 15.507 1.00 94.56 82 ARG A CA 1
ATOM 663 C C . ARG A 1 82 ? -15.276 6.378 15.748 1.00 94.56 82 ARG A C 1
ATOM 665 O O . ARG A 1 82 ? -14.885 6.985 16.744 1.00 94.56 82 ARG A O 1
ATOM 672 N N . ILE A 1 83 ? -14.439 5.926 14.815 1.00 93.44 83 ILE A N 1
ATOM 673 C CA . ILE A 1 83 ? -13.005 6.240 14.816 1.00 93.44 83 ILE A CA 1
ATOM 674 C C . ILE A 1 83 ? -12.822 7.657 14.277 1.00 93.44 83 ILE A C 1
ATOM 676 O O . ILE A 1 83 ? -13.143 7.924 13.122 1.00 93.44 83 ILE A O 1
ATOM 680 N N . GLN A 1 84 ? -12.313 8.559 15.112 1.00 95.12 84 GLN A N 1
ATOM 681 C CA . GLN A 1 84 ? -12.100 9.961 14.745 1.00 95.12 84 GLN A CA 1
ATOM 682 C C . GLN A 1 84 ? -10.692 10.183 14.193 1.00 95.12 84 GLN A C 1
ATOM 684 O O . GLN A 1 84 ? -10.496 10.996 13.292 1.00 95.12 84 GLN A O 1
ATOM 689 N N . LYS A 1 85 ? -9.708 9.427 14.697 1.00 94.06 85 LYS A N 1
ATOM 690 C CA . LYS A 1 85 ? -8.314 9.573 14.284 1.00 94.06 85 LYS A CA 1
ATOM 691 C C . LYS A 1 85 ? -7.553 8.260 14.350 1.00 94.06 85 LYS A C 1
ATOM 693 O O . LYS A 1 85 ? -7.580 7.541 15.350 1.00 94.06 85 LYS A O 1
ATOM 698 N N . ILE A 1 86 ? -6.818 7.981 13.278 1.00 92.62 86 ILE A N 1
ATOM 699 C CA . ILE A 1 86 ? -5.899 6.848 13.189 1.00 92.62 86 ILE A CA 1
ATOM 700 C C . ILE A 1 86 ? -4.516 7.302 13.650 1.00 92.62 86 ILE A C 1
ATOM 702 O O . ILE A 1 86 ? -3.936 8.228 13.086 1.00 92.62 86 ILE A O 1
ATOM 706 N N . LYS A 1 87 ? -3.957 6.604 14.639 1.00 94.00 87 LYS A N 1
ATOM 707 C CA . LYS A 1 87 ? -2.602 6.840 15.146 1.00 94.00 87 LYS A CA 1
ATOM 708 C C . LYS A 1 87 ? -1.548 6.378 14.152 1.00 94.00 87 LYS A C 1
ATOM 710 O O . LYS A 1 87 ? -0.550 7.057 13.919 1.00 94.00 87 LYS A O 1
ATOM 715 N N . LYS A 1 88 ? -1.730 5.166 13.620 1.00 91.56 88 LYS A N 1
ATOM 716 C CA . LYS A 1 88 ? -0.757 4.527 12.730 1.00 91.56 88 LYS A CA 1
ATOM 717 C C . LYS A 1 88 ? -1.372 3.367 11.958 1.00 91.56 88 LYS A C 1
ATOM 719 O O . LYS A 1 88 ? -1.969 2.485 12.568 1.00 91.56 88 LYS A O 1
ATOM 724 N N . VAL A 1 89 ? -1.123 3.316 10.651 1.00 93.00 89 VAL A N 1
ATOM 725 C CA . VAL A 1 89 ? -1.327 2.111 9.832 1.00 93.00 89 VAL A CA 1
ATOM 726 C C . VAL A 1 89 ? -0.120 1.191 10.007 1.00 93.00 89 VAL A C 1
ATOM 728 O O . VAL A 1 89 ? 1.028 1.617 9.853 1.00 93.00 89 VAL A O 1
ATOM 731 N N . ILE A 1 90 ? -0.377 -0.057 10.381 1.00 93.56 90 ILE A N 1
ATOM 732 C CA . ILE A 1 90 ? 0.644 -1.061 10.696 1.00 93.56 90 ILE A CA 1
ATOM 733 C C . ILE A 1 90 ? 0.898 -1.966 9.502 1.00 93.56 90 ILE A C 1
ATOM 735 O O . ILE A 1 90 ? 2.051 -2.264 9.191 1.00 93.56 90 ILE A O 1
ATOM 739 N N . GLU A 1 91 ? -0.169 -2.382 8.832 1.00 93.69 91 GLU A N 1
ATOM 740 C CA . GLU A 1 91 ? -0.107 -3.372 7.771 1.00 93.69 91 GLU A CA 1
ATOM 741 C C . GLU A 1 91 ? -1.228 -3.123 6.767 1.00 93.69 91 GLU A C 1
ATOM 743 O O . GLU A 1 91 ? -2.289 -2.618 7.131 1.00 93.69 91 GLU A O 1
ATOM 748 N N . VAL A 1 92 ? -0.955 -3.436 5.503 1.00 93.38 92 VAL A N 1
ATOM 749 C CA . VAL A 1 92 ? -1.926 -3.395 4.414 1.00 93.38 92 VAL A CA 1
ATOM 750 C C . VAL A 1 92 ? -1.784 -4.687 3.619 1.00 93.38 92 VAL A C 1
ATOM 752 O O . VAL A 1 92 ? -0.671 -5.073 3.254 1.00 93.38 92 VAL A O 1
ATOM 755 N N . SER A 1 93 ? -2.899 -5.352 3.346 1.00 93.38 93 SER A N 1
ATOM 756 C CA . SER A 1 93 ? -2.919 -6.652 2.687 1.00 93.38 93 SER A CA 1
ATOM 757 C C . SER A 1 93 ? -3.971 -6.691 1.596 1.00 93.38 93 SER A C 1
ATOM 759 O O . SER A 1 93 ? -5.096 -6.239 1.793 1.00 93.38 93 SER A O 1
ATOM 761 N N . ALA A 1 94 ? -3.610 -7.332 0.485 1.00 93.12 94 ALA A N 1
ATOM 762 C CA . ALA A 1 94 ? -4.585 -7.893 -0.436 1.00 93.12 94 ALA A CA 1
ATOM 763 C C . ALA A 1 94 ? -5.311 -9.036 0.281 1.00 93.12 94 ALA A C 1
ATOM 765 O O . ALA A 1 94 ? -4.655 -9.876 0.928 1.00 93.12 94 ALA A O 1
ATOM 766 N N . VAL A 1 95 ? -6.641 -9.024 0.214 1.00 90.88 95 VAL A N 1
ATOM 767 C CA . VAL A 1 95 ? -7.493 -9.946 0.966 1.00 90.88 95 VAL A CA 1
ATOM 768 C C . VAL A 1 95 ? -8.619 -10.502 0.111 1.00 90.88 95 VAL A C 1
ATOM 770 O O . VAL A 1 95 ? -9.117 -9.831 -0.783 1.00 90.88 95 VAL A O 1
ATOM 773 N N . ASN A 1 96 ? -9.041 -11.724 0.427 1.00 87.06 96 ASN A N 1
ATOM 774 C CA . ASN A 1 96 ? -10.147 -12.383 -0.271 1.00 87.06 96 ASN A CA 1
ATOM 775 C C . ASN A 1 96 ? -11.511 -11.812 0.148 1.00 87.06 96 ASN A C 1
ATOM 777 O O . ASN A 1 96 ? -12.452 -11.819 -0.632 1.00 87.06 96 ASN A O 1
ATOM 781 N N . TYR A 1 97 ? -11.615 -11.352 1.398 1.00 84.31 97 TYR A N 1
ATOM 782 C CA . TYR A 1 97 ? -12.843 -10.822 1.987 1.00 84.31 97 TYR A CA 1
ATOM 783 C C . TYR A 1 97 ? -12.537 -9.464 2.622 1.00 84.31 97 TYR A C 1
ATOM 785 O O . TYR A 1 97 ? -12.110 -9.412 3.781 1.00 84.31 97 TYR A O 1
ATOM 793 N N . PRO A 1 98 ? -12.653 -8.360 1.867 1.00 80.62 98 PRO A N 1
ATOM 794 C CA . PRO A 1 98 ? -12.341 -7.040 2.389 1.00 80.62 98 PRO A CA 1
ATOM 795 C C . PRO A 1 98 ? -13.364 -6.611 3.442 1.00 80.62 98 PRO A C 1
ATOM 797 O O . PRO A 1 98 ? -14.567 -6.788 3.277 1.00 80.62 98 PRO A O 1
ATOM 800 N N . ALA A 1 99 ? -12.880 -5.984 4.516 1.00 72.44 99 ALA A N 1
ATOM 801 C CA . ALA A 1 99 ? -13.743 -5.356 5.519 1.00 72.44 99 ALA A CA 1
ATOM 802 C C . ALA A 1 99 ? -14.460 -4.104 4.972 1.00 72.44 99 ALA A C 1
ATOM 804 O O . ALA A 1 99 ? -15.443 -3.645 5.548 1.00 72.44 99 ALA A O 1
ATOM 805 N N . TYR A 1 100 ? -13.960 -3.553 3.861 1.00 68.44 100 TYR A N 1
ATOM 806 C CA . TYR A 1 100 ? -14.466 -2.350 3.214 1.00 68.44 100 TYR A CA 1
ATOM 807 C C . TYR A 1 100 ? -14.902 -2.679 1.784 1.00 68.44 100 TYR A C 1
ATOM 809 O O . TYR A 1 100 ? -14.074 -3.005 0.932 1.00 68.44 100 TYR A O 1
ATOM 817 N N . SER A 1 101 ? -16.200 -2.546 1.513 1.00 61.72 101 SER A N 1
ATOM 818 C CA . SER A 1 101 ? -16.804 -2.852 0.208 1.00 61.72 101 SER A CA 1
ATOM 819 C C . SER A 1 101 ? -16.351 -1.932 -0.930 1.00 61.72 101 SER A C 1
ATOM 821 O O . SER A 1 101 ? -16.487 -2.299 -2.087 1.00 61.72 101 SER A O 1
ATOM 823 N N . GLY A 1 102 ? -15.802 -0.754 -0.618 1.00 63.34 102 GLY A N 1
ATOM 824 C CA . GLY A 1 102 ? -15.275 0.203 -1.599 1.00 63.34 102 GLY A CA 1
ATOM 825 C C . GLY A 1 102 ? -13.764 0.112 -1.822 1.00 63.34 102 GLY A C 1
ATOM 826 O O . GLY A 1 102 ? -13.149 1.122 -2.156 1.00 63.34 102 GLY A O 1
ATOM 827 N N . THR A 1 103 ? -13.139 -1.037 -1.543 1.00 69.81 103 THR A N 1
ATOM 828 C CA . THR A 1 103 ? -11.707 -1.223 -1.820 1.00 69.81 103 THR A CA 1
ATOM 829 C C . THR A 1 103 ? -11.501 -1.849 -3.185 1.00 69.81 1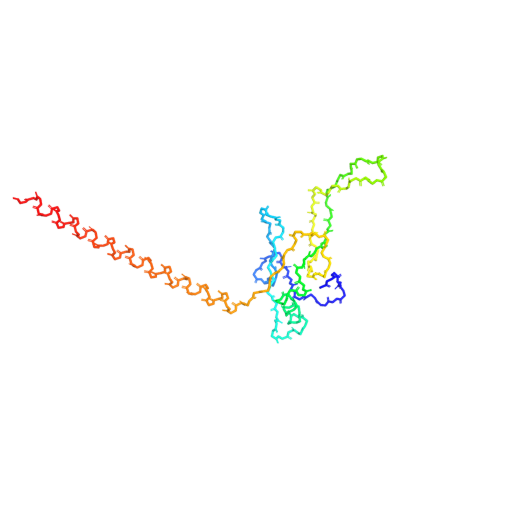03 THR A C 1
ATOM 831 O O . THR A 1 103 ? -12.118 -2.857 -3.496 1.00 69.81 103 THR A O 1
ATOM 834 N N . ASP A 1 104 ? -10.591 -1.263 -3.959 1.00 76.19 104 ASP A N 1
ATOM 835 C CA . ASP A 1 104 ? -10.190 -1.764 -5.270 1.00 76.19 104 ASP A CA 1
ATOM 836 C C . ASP A 1 104 ? -8.678 -2.001 -5.293 1.00 76.19 104 ASP A C 1
ATOM 838 O O . ASP A 1 104 ? -7.888 -1.135 -4.893 1.00 76.19 104 ASP A O 1
ATOM 842 N N . ILE A 1 105 ? -8.251 -3.142 -5.832 1.00 81.00 105 ILE A N 1
ATOM 843 C CA . ILE A 1 105 ? -6.846 -3.419 -6.145 1.00 81.00 105 ILE A CA 1
ATOM 844 C C . ILE A 1 105 ? -6.654 -3.685 -7.633 1.00 81.00 105 ILE A C 1
ATOM 846 O O . ILE A 1 105 ? -7.461 -4.322 -8.295 1.00 81.00 105 ILE A O 1
ATOM 850 N N . ASN A 1 106 ? -5.546 -3.183 -8.174 1.00 81.56 106 ASN A N 1
ATOM 851 C CA . ASN A 1 106 ? -5.186 -3.386 -9.568 1.00 81.56 106 ASN A CA 1
ATOM 852 C C . ASN A 1 106 ? -3.700 -3.726 -9.684 1.00 81.56 106 ASN A C 1
ATOM 854 O O . ASN A 1 106 ? -2.849 -3.039 -9.116 1.00 81.56 106 ASN A O 1
ATOM 858 N N . ALA A 1 107 ? -3.385 -4.750 -10.474 1.00 77.94 107 ALA A N 1
ATOM 859 C CA . ALA A 1 107 ? -2.018 -5.114 -10.818 1.00 77.94 107 ALA A CA 1
ATOM 860 C C . ALA A 1 107 ? -1.613 -4.427 -12.128 1.00 77.94 107 ALA A C 1
ATOM 862 O O . ALA A 1 107 ? -2.318 -4.512 -13.133 1.00 77.94 107 ALA A O 1
ATOM 863 N N . ARG A 1 108 ? -0.468 -3.739 -12.128 1.00 77.19 108 ARG A N 1
ATOM 864 C CA . ARG A 1 108 ? 0.078 -3.062 -13.313 1.00 77.19 108 ARG A CA 1
ATOM 865 C C . ARG A 1 108 ? 1.523 -3.480 -13.521 1.00 77.19 108 ARG A C 1
ATOM 867 O O . ARG A 1 108 ? 2.259 -3.658 -12.558 1.00 77.19 108 ARG A O 1
ATOM 874 N N . ASP A 1 109 ? 1.899 -3.651 -14.779 1.00 74.62 109 ASP A N 1
ATOM 875 C CA . ASP A 1 109 ? 3.268 -3.976 -15.166 1.00 74.62 109 ASP A CA 1
ATOM 876 C C . ASP A 1 109 ? 4.099 -2.688 -15.273 1.00 74.62 109 ASP A C 1
ATOM 878 O O . ASP A 1 109 ? 3.699 -1.739 -15.953 1.00 74.62 109 ASP A O 1
ATOM 882 N N . GLN A 1 110 ? 5.242 -2.644 -14.585 1.00 70.81 110 GLN A N 1
ATOM 883 C CA . GLN A 1 110 ? 6.104 -1.466 -14.546 1.00 70.81 110 GLN A CA 1
ATOM 884 C C . GLN A 1 110 ? 6.725 -1.164 -15.919 1.00 70.81 110 GLN A C 1
ATOM 886 O O . GLN A 1 110 ? 6.789 0.004 -16.296 1.00 70.81 110 GLN A O 1
ATOM 891 N N . ALA A 1 111 ? 7.073 -2.181 -16.714 1.00 69.31 111 ALA A N 1
ATOM 892 C CA . ALA A 1 111 ? 7.637 -1.976 -18.049 1.00 69.31 111 ALA A CA 1
ATOM 893 C C . ALA A 1 111 ? 6.622 -1.313 -18.992 1.00 69.31 111 ALA A C 1
ATOM 895 O O . ALA A 1 111 ? 6.963 -0.434 -19.785 1.00 69.31 111 ALA A O 1
ATOM 896 N N . VAL A 1 112 ? 5.345 -1.689 -18.873 1.00 68.75 112 VAL A N 1
ATOM 897 C CA . VAL A 1 112 ? 4.253 -1.063 -19.631 1.00 68.75 112 VAL A CA 1
ATOM 898 C C . VAL A 1 112 ? 4.078 0.401 -19.220 1.00 68.75 112 VAL A C 1
ATOM 900 O O . VAL A 1 112 ? 3.915 1.261 -20.086 1.00 68.75 112 VAL A O 1
ATOM 903 N N . LEU A 1 113 ? 4.151 0.702 -17.919 1.00 71.50 113 LEU A N 1
ATOM 904 C CA . LEU A 1 113 ? 4.055 2.075 -17.412 1.00 71.50 113 LEU A CA 1
ATOM 905 C C . LEU A 1 113 ? 5.223 2.948 -17.881 1.00 71.50 113 LEU A C 1
ATOM 907 O O . LEU A 1 113 ? 4.993 4.076 -18.315 1.00 71.50 113 LEU A O 1
ATOM 911 N N . ASP A 1 114 ? 6.450 2.432 -17.838 1.00 73.56 114 ASP A N 1
ATOM 912 C CA . ASP A 1 114 ? 7.644 3.170 -18.255 1.00 73.56 114 ASP A CA 1
ATOM 913 C C . ASP A 1 114 ? 7.620 3.463 -19.760 1.00 73.56 114 ASP A C 1
ATOM 915 O O . ASP A 1 114 ? 7.930 4.576 -20.193 1.00 73.56 114 ASP A O 1
ATOM 919 N N . ASN A 1 115 ? 7.185 2.494 -20.569 1.00 73.50 115 ASN A N 1
ATOM 920 C CA . ASN A 1 115 ? 7.008 2.684 -22.007 1.00 73.50 115 ASN A CA 1
ATOM 921 C C . ASN A 1 115 ? 5.911 3.711 -22.317 1.00 73.50 115 ASN A C 1
ATOM 923 O O . ASN A 1 115 ? 6.107 4.580 -23.168 1.00 73.50 115 ASN A O 1
ATOM 927 N N . ALA A 1 116 ? 4.783 3.656 -21.606 1.00 73.38 116 ALA A N 1
ATOM 928 C CA . ALA A 1 116 ? 3.708 4.633 -21.754 1.00 73.38 116 ALA A CA 1
ATOM 929 C C . ALA A 1 116 ? 4.154 6.047 -21.343 1.00 73.38 116 ALA A C 1
ATOM 931 O O . ALA A 1 116 ? 3.839 7.013 -22.038 1.00 73.38 116 ALA A O 1
ATOM 932 N N . ALA A 1 117 ? 4.922 6.175 -20.256 1.00 76.50 117 ALA A N 1
ATOM 933 C CA . ALA A 1 117 ? 5.466 7.453 -19.803 1.00 76.50 117 ALA A CA 1
ATOM 934 C C . ALA A 1 117 ? 6.418 8.062 -20.843 1.00 76.50 117 ALA A C 1
ATOM 936 O O . ALA A 1 117 ? 6.239 9.219 -21.222 1.00 76.50 117 ALA A O 1
ATOM 937 N N . LYS A 1 118 ? 7.353 7.266 -21.381 1.00 83.50 118 LYS A N 1
ATOM 938 C CA . LYS A 1 118 ? 8.256 7.693 -22.466 1.00 83.50 118 LYS A CA 1
ATOM 939 C C . LYS A 1 118 ? 7.491 8.100 -23.724 1.00 83.50 118 LYS A C 1
ATOM 941 O O . LYS A 1 118 ? 7.806 9.112 -24.344 1.00 83.50 118 LYS A O 1
ATOM 946 N N . ALA A 1 119 ? 6.474 7.330 -24.112 1.00 82.81 119 ALA A N 1
ATOM 947 C CA . ALA A 1 119 ? 5.641 7.661 -25.265 1.00 82.81 119 ALA A CA 1
ATOM 948 C C . ALA A 1 119 ? 4.896 8.993 -25.069 1.00 82.81 119 ALA A C 1
ATOM 950 O O . ALA A 1 119 ? 4.852 9.813 -25.988 1.00 82.81 119 ALA A O 1
ATOM 951 N N . LEU A 1 120 ? 4.359 9.233 -23.868 1.00 86.56 120 LEU A N 1
ATOM 952 C CA . LEU A 1 120 ? 3.675 10.477 -23.518 1.00 86.56 120 LEU A CA 1
ATOM 953 C C . LEU A 1 120 ? 4.627 11.680 -23.514 1.00 86.56 120 LEU A C 1
ATOM 955 O O . LEU A 1 120 ? 4.267 12.741 -24.022 1.00 86.56 120 LEU A O 1
ATOM 959 N N . GLU A 1 121 ? 5.827 11.525 -22.958 1.00 88.38 121 GLU A N 1
ATOM 960 C CA . GLU A 1 121 ? 6.864 12.560 -22.956 1.00 88.38 121 GLU A CA 1
ATOM 961 C C . GLU A 1 121 ? 7.269 12.936 -24.384 1.00 88.38 121 GLU A C 1
ATOM 963 O O . GLU A 1 121 ? 7.174 14.101 -24.765 1.00 88.38 121 GLU A O 1
ATOM 968 N N . ASN A 1 122 ? 7.565 11.939 -25.221 1.00 88.31 122 ASN A N 1
ATOM 969 C CA . ASN A 1 122 ? 7.875 12.152 -26.634 1.00 88.31 122 ASN A CA 1
ATOM 970 C C . ASN A 1 122 ? 6.743 12.881 -27.378 1.00 88.31 122 ASN A C 1
ATOM 972 O O . ASN A 1 122 ? 7.001 13.756 -28.208 1.00 88.31 122 ASN A O 1
ATOM 976 N N . ALA A 1 123 ? 5.482 12.537 -27.095 1.00 88.25 123 ALA A N 1
ATOM 977 C CA . ALA A 1 123 ? 4.329 13.212 -27.685 1.00 88.25 123 ALA A CA 1
ATOM 978 C C . ALA A 1 123 ? 4.216 14.677 -27.227 1.00 88.25 123 ALA A C 1
ATOM 980 O O . ALA A 1 123 ? 3.933 15.552 -28.048 1.00 88.25 123 ALA A O 1
ATOM 981 N N . ARG A 1 124 ? 4.479 14.963 -25.943 1.00 86.69 124 ARG A N 1
ATOM 982 C CA . ARG A 1 124 ? 4.489 16.331 -25.398 1.00 86.69 124 ARG A CA 1
ATOM 983 C C . ARG A 1 124 ? 5.587 17.185 -26.024 1.00 86.69 124 ARG A C 1
ATOM 985 O O . ARG A 1 124 ? 5.283 18.282 -26.481 1.00 86.69 124 ARG A O 1
ATOM 992 N N . SER A 1 125 ? 6.812 16.671 -26.125 1.00 91.25 125 SER A N 1
ATOM 993 C CA . SER A 1 125 ? 7.927 17.399 -26.745 1.00 91.25 125 SER A CA 1
ATOM 994 C C . SER A 1 125 ? 7.662 17.709 -28.221 1.00 91.25 125 SER A C 1
ATOM 996 O O . SER A 1 125 ? 7.900 18.827 -28.671 1.00 91.25 125 SER A O 1
ATOM 998 N N . LYS A 1 126 ? 7.090 16.761 -28.981 1.00 92.06 126 LYS A N 1
ATOM 999 C CA . LYS A 1 126 ? 6.676 17.014 -30.374 1.00 92.06 126 LYS A CA 1
ATOM 1000 C C . LYS A 1 126 ? 5.625 18.120 -30.475 1.00 92.06 126 LYS A C 1
ATOM 1002 O O . LYS A 1 126 ? 5.708 18.959 -31.368 1.00 92.06 126 LYS A O 1
ATOM 1007 N N . LEU A 1 127 ? 4.648 18.126 -29.567 1.00 91.25 127 LEU A N 1
ATOM 1008 C CA . LEU A 1 127 ? 3.604 19.146 -29.541 1.00 91.25 127 LEU A CA 1
ATOM 1009 C C . LEU A 1 127 ? 4.162 20.537 -29.204 1.00 91.25 127 LEU A C 1
ATOM 1011 O O . LEU A 1 127 ? 3.720 21.520 -29.795 1.00 91.25 127 LEU A O 1
ATOM 1015 N N . GLU A 1 128 ? 5.115 20.636 -28.274 1.00 92.50 128 GLU A N 1
ATOM 1016 C CA . GLU A 1 128 ? 5.784 21.907 -27.964 1.00 92.50 128 GLU A CA 1
ATOM 1017 C C . GLU A 1 128 ? 6.593 22.438 -29.145 1.00 92.50 128 GLU A C 1
ATOM 1019 O O . GLU A 1 128 ? 6.448 23.609 -29.494 1.00 92.50 128 GLU A O 1
ATOM 1024 N N . ASN A 1 129 ? 7.368 21.581 -29.813 1.00 92.88 129 ASN A N 1
ATOM 1025 C CA . ASN A 1 129 ? 8.128 21.981 -30.998 1.00 92.88 129 ASN A CA 1
ATOM 1026 C C . ASN A 1 129 ? 7.204 22.517 -32.096 1.00 92.88 129 ASN A C 1
ATOM 1028 O O . ASN A 1 129 ? 7.429 23.612 -32.606 1.00 92.88 129 ASN A O 1
ATOM 1032 N N . PHE A 1 130 ? 6.104 21.811 -32.376 1.00 92.00 130 PHE A N 1
ATOM 1033 C CA . PHE A 1 130 ? 5.115 22.267 -33.352 1.00 92.00 130 PHE A CA 1
ATOM 1034 C C . PHE A 1 130 ? 4.505 23.626 -32.974 1.00 92.00 130 PHE A C 1
ATOM 1036 O O . PHE A 1 130 ? 4.343 24.498 -33.824 1.00 92.00 130 PHE A O 1
ATOM 1043 N N . LYS A 1 131 ? 4.181 23.846 -31.692 1.00 93.12 131 LYS A N 1
ATOM 1044 C CA . LYS A 1 131 ? 3.665 25.143 -31.222 1.00 93.12 131 LYS A CA 1
ATOM 1045 C C . LYS A 1 131 ? 4.682 26.270 -31.403 1.00 93.12 131 LYS A C 1
ATOM 1047 O O . LYS A 1 131 ? 4.290 27.369 -31.791 1.00 93.12 131 LYS A O 1
ATOM 1052 N N . ASN A 1 132 ? 5.958 26.003 -31.134 1.00 93.25 132 ASN A N 1
ATOM 1053 C CA . ASN A 1 132 ? 7.025 26.990 -31.284 1.00 93.25 132 ASN A CA 1
ATOM 1054 C C . ASN A 1 132 ? 7.236 27.371 -32.753 1.00 93.25 132 ASN A C 1
ATOM 1056 O O . ASN A 1 132 ? 7.281 28.562 -33.061 1.00 93.25 132 ASN A O 1
ATOM 1060 N N . GLU A 1 133 ? 7.255 26.391 -33.659 1.00 94.19 133 GLU A N 1
ATOM 1061 C CA . GLU A 1 133 ? 7.334 26.633 -35.107 1.00 94.19 133 GLU A CA 1
ATOM 1062 C C . GLU A 1 133 ? 6.151 27.478 -35.602 1.00 94.19 133 GLU A C 1
ATOM 1064 O O . GLU A 1 133 ? 6.333 28.468 -36.311 1.00 94.19 133 GLU A O 1
ATOM 1069 N N . GLN A 1 134 ? 4.926 27.153 -35.174 1.00 91.69 134 GLN A N 1
ATOM 1070 C CA . GLN A 1 134 ? 3.739 27.930 -35.546 1.00 91.69 134 GLN A CA 1
ATOM 1071 C C . GLN A 1 134 ? 3.792 29.368 -35.019 1.00 91.69 134 GLN A C 1
ATOM 1073 O O . GLN A 1 134 ? 3.421 30.308 -35.726 1.00 91.69 134 GLN A O 1
ATOM 1078 N N . LEU A 1 135 ? 4.278 29.565 -33.792 1.00 92.94 135 LEU A N 1
ATOM 1079 C CA . LEU A 1 135 ? 4.452 30.896 -33.215 1.00 92.94 135 LEU A CA 1
ATOM 1080 C C . LEU A 1 135 ? 5.469 31.725 -34.010 1.00 92.94 135 LEU A C 1
ATOM 1082 O O . LEU A 1 135 ? 5.265 32.923 -34.214 1.00 92.94 135 LEU A O 1
ATOM 1086 N N . GLU A 1 136 ? 6.550 31.101 -34.465 1.00 94.81 136 GLU A N 1
ATOM 1087 C CA . GLU A 1 136 ? 7.579 31.752 -35.271 1.00 94.81 136 GLU A CA 1
ATOM 1088 C C . GLU A 1 136 ? 7.044 32.162 -36.649 1.00 94.81 136 GLU A C 1
ATOM 1090 O O . GLU A 1 136 ? 7.215 33.313 -37.063 1.00 94.81 136 GLU A O 1
ATOM 1095 N N . ILE A 1 137 ? 6.271 31.286 -37.299 1.00 95.25 137 ILE A N 1
ATOM 1096 C CA . ILE A 1 137 ? 5.565 31.596 -38.550 1.00 95.25 137 ILE A CA 1
ATOM 1097 C C . ILE A 1 137 ? 4.603 32.779 -38.362 1.00 95.25 137 ILE A C 1
ATOM 1099 O O . ILE A 1 137 ? 4.572 33.692 -39.192 1.00 95.25 137 ILE A O 1
ATOM 1103 N N . LEU A 1 138 ? 3.834 32.810 -37.268 1.00 93.94 138 LEU A N 1
ATOM 1104 C CA . LEU A 1 138 ? 2.924 33.924 -36.977 1.00 93.94 138 LEU A CA 1
ATOM 1105 C C . LEU A 1 138 ? 3.668 35.249 -36.772 1.00 93.94 138 LEU A C 1
ATOM 1107 O O . LEU A 1 138 ? 3.219 36.285 -37.270 1.00 93.94 138 LEU A O 1
ATOM 1111 N N . LYS A 1 139 ? 4.812 35.230 -36.078 1.00 94.44 139 LYS A N 1
ATOM 1112 C CA . LYS A 1 139 ? 5.659 36.420 -35.894 1.00 94.44 139 LYS A CA 1
ATOM 1113 C C . LYS A 1 139 ? 6.170 36.948 -37.234 1.00 94.44 139 LYS A C 1
ATOM 1115 O O . LYS A 1 139 ? 6.033 38.141 -37.501 1.00 94.44 139 LYS A O 1
ATOM 1120 N N . LEU A 1 140 ? 6.683 36.062 -38.092 1.00 95.31 140 LEU A N 1
ATOM 1121 C CA . LEU A 1 140 ? 7.140 36.404 -39.443 1.00 95.31 140 LEU A CA 1
ATOM 1122 C C . LEU A 1 140 ? 6.009 37.004 -40.285 1.00 95.31 140 LEU A C 1
ATOM 1124 O O . LEU A 1 140 ? 6.187 38.053 -40.907 1.00 95.31 140 LEU A O 1
ATOM 1128 N N . ARG A 1 141 ? 4.820 36.391 -40.258 1.00 93.69 141 ARG A N 1
ATOM 1129 C CA . ARG A 1 141 ? 3.643 36.893 -40.981 1.00 93.69 141 ARG A CA 1
ATOM 1130 C C . ARG A 1 141 ? 3.250 38.300 -40.527 1.00 93.69 141 ARG A C 1
ATOM 1132 O O . ARG A 1 141 ? 3.017 39.161 -41.374 1.00 93.69 141 ARG A O 1
ATOM 1139 N N . ASN A 1 142 ? 3.220 38.550 -39.218 1.00 92.62 142 ASN A N 1
ATOM 1140 C CA . ASN A 1 142 ? 2.918 39.875 -38.668 1.00 92.62 142 ASN A CA 1
ATOM 1141 C C . ASN A 1 142 ? 3.977 40.917 -39.052 1.00 92.62 142 ASN A C 1
ATOM 1143 O O . ASN A 1 142 ? 3.635 42.052 -39.377 1.00 92.62 142 ASN A O 1
ATOM 1147 N N . GLN A 1 143 ? 5.255 40.535 -39.075 1.00 94.00 143 GLN A N 1
ATOM 1148 C CA . GLN A 1 143 ? 6.339 41.431 -39.478 1.00 94.00 143 GLN A CA 1
ATOM 1149 C C . GLN A 1 143 ? 6.252 41.821 -40.962 1.00 94.00 143 GLN A C 1
ATOM 1151 O O . GLN A 1 143 ? 6.491 42.977 -41.308 1.00 94.00 143 GLN A O 1
ATOM 1156 N N . ILE A 1 144 ? 5.886 40.879 -41.840 1.00 93.56 144 ILE A N 1
ATOM 1157 C CA . ILE A 1 144 ? 5.655 41.154 -43.266 1.00 93.56 144 ILE A CA 1
ATOM 1158 C C . ILE A 1 144 ? 4.452 42.086 -43.443 1.00 93.56 144 ILE A C 1
ATOM 1160 O O . ILE A 1 144 ? 4.552 43.061 -44.180 1.00 93.56 144 ILE A O 1
ATOM 1164 N N . LEU A 1 145 ? 3.344 41.828 -42.738 1.00 90.31 145 LEU A N 1
ATOM 1165 C CA . LEU A 1 145 ? 2.145 42.674 -42.775 1.00 90.31 145 LEU A CA 1
ATOM 1166 C C . LEU A 1 145 ? 2.444 44.124 -42.377 1.00 90.31 145 LEU A C 1
ATOM 1168 O O . LEU A 1 145 ? 2.033 45.035 -43.092 1.00 90.31 145 LEU A O 1
ATOM 1172 N N . MET A 1 146 ? 3.208 44.339 -41.301 1.00 90.81 146 MET A N 1
ATOM 1173 C CA . MET A 1 146 ? 3.615 45.688 -40.889 1.00 90.81 146 MET A CA 1
ATOM 1174 C C . MET A 1 146 ? 4.444 46.393 -41.972 1.00 90.81 146 MET A C 1
ATOM 1176 O O . MET A 1 146 ? 4.154 47.532 -42.315 1.00 90.81 146 MET A O 1
ATOM 1180 N N . LYS A 1 147 ? 5.396 45.693 -42.603 1.00 86.81 147 LYS A N 1
ATOM 1181 C CA . LYS A 1 147 ? 6.222 46.259 -43.689 1.00 86.81 147 LYS A CA 1
ATOM 1182 C C . LYS A 1 147 ? 5.455 46.559 -44.983 1.00 86.81 147 LYS A C 1
ATOM 1184 O O . LYS A 1 147 ? 5.944 47.329 -45.806 1.00 86.81 147 LYS A O 1
ATOM 1189 N N . MET A 1 148 ? 4.311 45.914 -45.209 1.00 81.00 148 MET A N 1
ATOM 1190 C CA . MET A 1 148 ? 3.458 46.177 -46.375 1.00 81.00 148 MET A CA 1
ATOM 1191 C C . MET A 1 148 ? 2.468 47.321 -46.142 1.00 81.00 148 MET A C 1
ATOM 1193 O O . MET A 1 148 ? 2.059 47.938 -47.115 1.00 81.00 148 MET A O 1
ATOM 1197 N N . GLY A 1 149 ? 2.088 47.602 -44.891 1.00 71.00 149 GLY A N 1
ATOM 1198 C CA . GLY A 1 149 ? 1.199 48.718 -44.544 1.00 71.00 149 GLY A CA 1
ATOM 1199 C C . GLY A 1 149 ? 1.888 50.087 -44.470 1.00 71.00 149 GLY A C 1
ATOM 1200 O O . GLY A 1 149 ? 1.203 51.098 -44.377 1.00 71.00 149 GLY A O 1
ATOM 1201 N N . GLU A 1 150 ? 3.224 50.125 -44.505 1.00 60.00 150 GLU A N 1
ATOM 1202 C CA . GLU A 1 150 ? 4.043 51.351 -44.514 1.00 60.00 150 GLU A CA 1
ATOM 1203 C C . GLU A 1 150 ? 4.426 51.829 -45.937 1.00 60.00 150 GLU A C 1
ATOM 1205 O O . GLU A 1 150 ? 5.228 52.753 -46.074 1.00 60.00 150 GLU A O 1
ATOM 1210 N N . ARG A 1 151 ? 3.883 51.210 -46.998 1.00 51.75 151 ARG A N 1
ATOM 1211 C CA . ARG A 1 151 ? 4.022 51.648 -48.402 1.00 51.75 151 ARG A CA 1
ATOM 1212 C C . ARG A 1 151 ? 2.710 52.207 -48.927 1.00 51.75 151 ARG A C 1
ATOM 1214 O O . ARG A 1 151 ? 2.792 53.146 -49.746 1.00 51.75 151 ARG A O 1
#

Foldseek 3Di:
DAPPPVDDDQFDDPVVDPPGQKDWDQDPVGIDIDGHGPLPPDVVSVVVLVCQAVVVFFFKEWDFAADDWDWAPPVDPDIDIGRPDTPDTDDMDGDNDYPDPPGGDHRDDVVVVVVVVVVVVVVVVVVVVVVVVVVVVVVVVVVVVVVVVVD

Radius of gyration: 26.18 Å; Cα contacts (8 Å, |Δi|>4): 174; chains: 1; bounding box: 42×68×74 Å

pLDDT: mean 89.59, std 8.66, range [51.75, 97.62]

Nearest PDB structures (foldseek):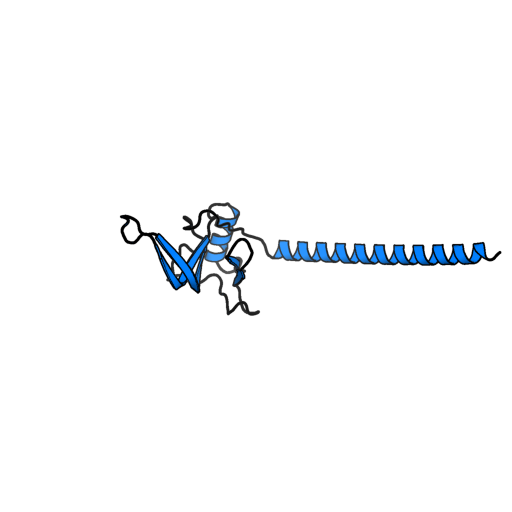
  8to0-assembly1_Fp  TM=4.224E-01  e=1.237E+00  Mus musculus
  5k9q-assembly2_P  TM=3.355E-01  e=4.320E+00  Influenza A virus (A/Hong Kong/1/1968(H3N2))
  5thf-assembly1_B  TM=3.642E-01  e=7.583E+00  Influenza A virus (A/Hong Kong/1/1968(H3N2))
  7kc1-assembly1_D  TM=3.493E-01  e=8.593E+00  Influenza A virus
  5zlu-assembly1_m  TM=1.768E-01  e=8.072E+00  Thermus thermophilus HB8